Protein AF-A0A2K1IWU2-F1 (afdb_monomer_lite)

Radius of gyration: 33.47 Å; chains: 1; bounding box: 52×51×99 Å

Foldseek 3Di:
DDDPPVVVVVVVVVVVVVPPDDDDDDPPDPPPPPPPPDPPPDCCQVPPPDNDPCVPDPPSVVVVVCVVVVVVCCVPVVVVVVVVVVCVVVVNDD

Sequence (94 aa):
MASSATASAVRRLVSKVATTAPTSAATSGTRQFHATGAKRYSNDYIHADHMYDITAMKNRKLKMAVGTFGALAIGIVVPIWAVQFQMKKQGGGL

Organism: Physcomitrium patens (NCBI:txid3218)

pLDDT: mean 73.02, std 17.31, range [44.62, 97.88]

Secondary structure (DSSP, 8-state):
---HHHHHHHHHHHHHHTT-----------------------GGGTS-SSS---TT-TTHHHHHHHHHHHHHHHHHHHHHHHHHHHHHHTT---

Structure (mmCIF, N/CA/C/O backbone):
data_AF-A0A2K1IWU2-F1
#
_entry.id   AF-A0A2K1IWU2-F1
#
loop_
_atom_site.group_PDB
_atom_site.id
_atom_site.type_symbol
_atom_site.label_atom_id
_atom_site.label_alt_id
_atom_site.label_comp_id
_atom_site.label_asym_id
_atom_site.label_entity_id
_atom_site.label_seq_id
_atom_site.pdbx_PDB_ins_code
_atom_site.Cartn_x
_atom_site.Cartn_y
_atom_site.Cartn_z
_atom_site.occupancy
_atom_site.B_iso_or_equiv
_atom_site.auth_seq_id
_atom_site.auth_comp_id
_atom_site.auth_asym_id
_atom_site.auth_atom_id
_atom_site.pdbx_PDB_model_num
ATOM 1 N N . MET A 1 1 ? 26.812 16.159 -73.580 1.00 44.62 1 MET A N 1
ATOM 2 C CA . MET A 1 1 ? 26.856 16.080 -72.103 1.00 44.62 1 MET A CA 1
ATOM 3 C C . MET A 1 1 ? 26.096 17.2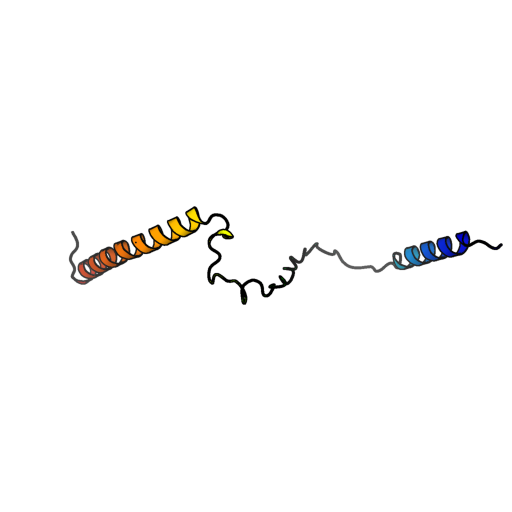80 -71.547 1.00 44.62 1 MET A C 1
ATOM 5 O O . MET A 1 1 ? 26.682 18.338 -71.383 1.00 44.62 1 MET A O 1
ATOM 9 N N . ALA A 1 2 ? 24.771 17.170 -71.400 1.00 44.78 2 ALA A N 1
ATOM 10 C CA . ALA A 1 2 ? 23.897 18.300 -71.073 1.00 44.78 2 ALA A CA 1
ATOM 11 C C . ALA A 1 2 ? 23.376 18.191 -69.628 1.00 44.78 2 ALA A C 1
ATOM 13 O O . ALA A 1 2 ? 22.586 17.313 -69.298 1.00 44.78 2 ALA A O 1
ATOM 14 N N . SER A 1 3 ? 23.902 19.082 -68.790 1.00 53.34 3 SER A N 1
ATOM 15 C CA . SER A 1 3 ? 23.377 19.672 -67.553 1.00 53.34 3 SER A CA 1
ATOM 16 C C . SER A 1 3 ? 22.313 18.920 -66.732 1.00 53.34 3 SER A C 1
ATOM 18 O O . SER A 1 3 ? 21.125 19.230 -66.773 1.00 53.34 3 SER A O 1
ATOM 20 N N . SER A 1 4 ? 22.770 18.068 -65.811 1.00 56.19 4 SER A N 1
ATOM 21 C CA . SER A 1 4 ? 22.007 17.639 -64.620 1.00 56.19 4 SER A CA 1
ATOM 22 C C . SER A 1 4 ? 21.807 18.769 -63.585 1.00 56.19 4 SER A C 1
ATOM 24 O O . SER A 1 4 ? 20.957 18.675 -62.693 1.00 56.19 4 SER A O 1
ATOM 26 N N . ALA A 1 5 ? 22.550 19.873 -63.721 1.00 54.28 5 ALA A N 1
ATOM 27 C CA . ALA A 1 5 ? 22.469 21.039 -62.841 1.00 54.28 5 ALA A CA 1
ATOM 28 C C . ALA A 1 5 ? 21.177 21.860 -63.039 1.00 54.28 5 ALA A C 1
ATOM 30 O O . ALA A 1 5 ? 20.589 22.328 -62.063 1.00 54.28 5 ALA A O 1
ATOM 31 N N . THR A 1 6 ? 20.675 21.982 -64.273 1.00 58.09 6 THR A N 1
ATOM 32 C CA . THR A 1 6 ? 19.450 22.746 -64.584 1.00 58.09 6 THR A CA 1
ATOM 33 C C . THR A 1 6 ? 18.189 22.054 -64.065 1.00 58.09 6 THR A C 1
ATOM 35 O O . THR A 1 6 ? 17.294 22.718 -63.544 1.00 58.09 6 THR A O 1
ATOM 38 N N . ALA A 1 7 ? 18.137 20.719 -64.115 1.00 56.62 7 ALA A N 1
ATOM 39 C CA . ALA A 1 7 ? 17.000 19.938 -63.616 1.00 56.62 7 ALA A CA 1
ATOM 40 C C . ALA A 1 7 ? 16.785 20.112 -62.099 1.00 56.62 7 ALA A C 1
ATOM 42 O O . ALA A 1 7 ? 15.655 20.196 -61.613 1.00 56.62 7 ALA A O 1
ATOM 43 N N . SER A 1 8 ? 17.881 20.241 -61.348 1.00 59.09 8 SER A N 1
ATOM 44 C CA . SER A 1 8 ? 17.852 20.431 -59.893 1.00 59.09 8 SER A CA 1
ATOM 45 C C . SER A 1 8 ? 17.419 21.847 -59.491 1.00 59.09 8 SER A C 1
ATOM 47 O O . SER A 1 8 ? 16.779 22.029 -58.453 1.00 59.09 8 SER A O 1
ATOM 49 N N . ALA A 1 9 ? 17.733 22.852 -60.316 1.00 60.31 9 ALA A N 1
ATOM 50 C CA . ALA A 1 9 ? 17.354 24.245 -60.082 1.00 60.31 9 ALA A CA 1
ATOM 51 C C . ALA A 1 9 ? 15.848 24.482 -60.297 1.00 60.31 9 ALA A C 1
ATOM 53 O O . ALA A 1 9 ? 15.199 25.122 -59.467 1.00 60.31 9 ALA A O 1
ATOM 54 N N . VAL A 1 10 ? 15.265 23.888 -61.345 1.00 62.31 10 VAL A N 1
ATOM 55 C CA . VAL A 1 10 ? 13.818 23.977 -61.625 1.00 62.31 10 VAL A CA 1
ATOM 56 C C . VAL A 1 10 ? 12.996 23.319 -60.515 1.00 62.31 10 VAL A C 1
ATOM 58 O O . VAL A 1 10 ? 11.995 23.879 -60.065 1.00 62.31 10 VAL A O 1
ATOM 61 N N . ARG A 1 11 ? 13.454 22.175 -59.986 1.00 62.31 11 ARG A N 1
ATOM 62 C CA . ARG A 1 11 ? 12.766 21.491 -58.880 1.00 62.31 11 ARG A CA 1
ATOM 63 C C . ARG A 1 11 ? 12.692 22.343 -57.609 1.00 62.31 11 ARG A C 1
ATOM 65 O O . ARG A 1 11 ? 11.676 22.316 -56.920 1.00 62.31 11 ARG A O 1
ATOM 72 N N . ARG A 1 12 ? 13.738 23.127 -57.325 1.00 61.50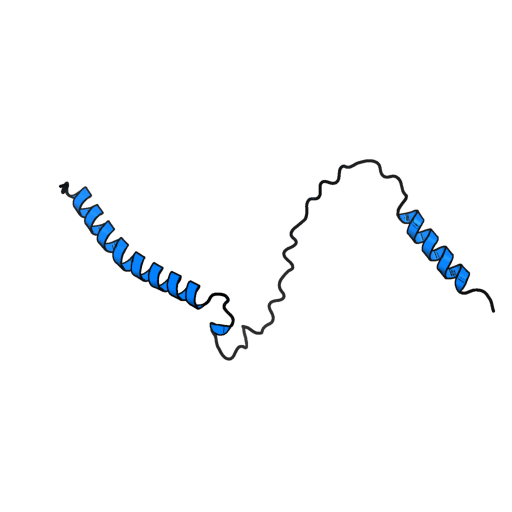 12 ARG A N 1
ATOM 73 C CA . ARG A 1 12 ? 13.790 24.032 -56.162 1.00 61.50 12 ARG A CA 1
ATOM 74 C C . ARG A 1 12 ? 12.891 25.260 -56.329 1.00 61.50 12 ARG A C 1
ATOM 76 O O . ARG A 1 12 ? 12.304 25.715 -55.349 1.00 61.50 12 ARG A O 1
ATOM 83 N N . LEU A 1 13 ? 12.742 25.763 -57.555 1.00 61.91 13 LEU A N 1
ATOM 84 C CA . LEU A 1 13 ? 11.823 26.865 -57.860 1.00 61.91 13 LEU A CA 1
ATOM 85 C C . LEU A 1 13 ? 10.355 26.439 -57.710 1.00 61.91 13 LEU A C 1
ATOM 87 O O . LEU A 1 13 ? 9.591 27.139 -57.049 1.00 61.91 13 LEU A O 1
ATOM 91 N N . VAL A 1 14 ? 9.980 25.253 -58.200 1.00 59.91 14 VAL A N 1
ATOM 92 C CA . VAL A 1 14 ? 8.610 24.718 -58.048 1.00 59.91 14 VAL A CA 1
ATOM 93 C C . VAL A 1 14 ? 8.239 24.503 -56.577 1.00 59.91 14 VAL A C 1
ATOM 95 O O . VAL A 1 14 ? 7.144 24.878 -56.161 1.00 59.91 14 VAL A O 1
ATOM 98 N N . SER A 1 15 ? 9.162 23.992 -55.751 1.00 58.88 15 SER A N 1
ATOM 99 C CA . SER A 1 15 ? 8.911 23.844 -54.309 1.00 58.88 15 SER A CA 1
ATOM 100 C C . SER A 1 15 ? 8.743 25.174 -53.568 1.00 58.88 15 SER A C 1
ATOM 102 O O . SER A 1 15 ? 8.131 25.191 -52.506 1.00 58.88 15 SER A O 1
ATOM 104 N N . LYS A 1 16 ? 9.272 26.282 -54.108 1.00 54.72 16 LYS A N 1
ATOM 105 C CA . LYS A 1 16 ? 9.228 27.597 -53.454 1.00 54.72 16 LYS A CA 1
ATOM 106 C C . LYS A 1 16 ? 8.014 28.436 -53.866 1.00 54.72 16 LYS A C 1
ATOM 108 O O . LYS A 1 16 ? 7.566 29.264 -53.080 1.00 54.72 16 LYS A O 1
ATOM 113 N N . VAL A 1 17 ? 7.440 28.171 -55.042 1.00 53.38 17 VAL A N 1
ATOM 114 C CA . VAL A 1 17 ? 6.193 28.808 -55.509 1.00 53.38 17 VAL A CA 1
ATOM 115 C C . VAL A 1 17 ? 4.953 28.175 -54.863 1.00 53.38 17 VAL A C 1
ATOM 117 O O . VAL A 1 17 ? 3.990 28.881 -54.572 1.00 53.38 17 VAL A O 1
ATOM 120 N N . ALA A 1 18 ? 4.991 26.878 -54.534 1.00 55.16 18 ALA A N 1
ATOM 121 C CA . ALA A 1 18 ? 3.904 26.203 -53.812 1.00 55.16 18 ALA A CA 1
ATOM 122 C C . ALA A 1 18 ? 3.688 26.738 -52.378 1.00 55.16 18 ALA A C 1
ATOM 124 O O . ALA A 1 18 ? 2.629 26.527 -51.795 1.00 55.16 18 ALA A O 1
ATOM 125 N N . THR A 1 19 ? 4.669 27.451 -51.818 1.00 56.03 19 THR A N 1
ATOM 126 C CA . THR A 1 19 ? 4.606 28.055 -50.476 1.00 56.03 19 THR A CA 1
ATOM 127 C C . THR A 1 19 ? 4.230 29.541 -50.467 1.00 56.03 19 THR A C 1
ATOM 129 O O . THR A 1 19 ? 4.181 30.133 -49.394 1.00 56.03 19 THR A O 1
ATOM 132 N N . THR A 1 20 ? 3.970 30.165 -51.624 1.00 50.03 20 THR A N 1
ATOM 133 C CA . THR A 1 20 ? 3.692 31.616 -51.725 1.00 50.03 20 THR A CA 1
ATOM 134 C C . THR A 1 20 ? 2.339 31.951 -52.358 1.00 50.03 20 THR A C 1
ATOM 136 O O . THR A 1 20 ? 2.176 33.032 -52.920 1.00 50.03 20 THR A O 1
ATOM 139 N N . ALA A 1 21 ? 1.350 31.058 -52.270 1.00 51.28 21 ALA A N 1
ATOM 140 C CA . ALA A 1 21 ? -0.038 31.436 -52.534 1.00 51.28 21 ALA A CA 1
ATOM 141 C C . ALA A 1 21 ? -0.579 32.240 -51.329 1.00 51.28 21 ALA A C 1
ATOM 143 O O . ALA A 1 21 ? -0.513 31.747 -50.201 1.00 51.28 21 ALA A O 1
ATOM 144 N N . PRO A 1 22 ? -1.087 33.471 -51.520 1.00 50.81 22 PRO A N 1
ATOM 145 C CA . PRO A 1 22 ? -1.581 34.296 -50.428 1.00 50.81 22 PRO A CA 1
ATOM 146 C C . PRO A 1 22 ? -2.985 33.828 -50.034 1.00 50.81 22 PRO A C 1
ATOM 148 O O . PRO A 1 22 ? -3.982 34.240 -50.621 1.00 50.81 22 PRO A O 1
ATOM 151 N N . THR A 1 23 ? -3.079 32.964 -49.028 1.00 45.94 23 THR A N 1
ATOM 152 C CA . THR A 1 23 ? -4.337 32.736 -48.312 1.00 45.94 23 THR A CA 1
ATOM 153 C C . THR A 1 23 ? -4.387 33.652 -47.101 1.00 45.94 23 THR A C 1
ATOM 155 O O . THR A 1 23 ? -3.747 33.409 -46.078 1.00 45.94 23 THR A O 1
ATOM 158 N N . SER A 1 24 ? -5.152 34.729 -47.243 1.00 49.31 24 SER A N 1
ATOM 159 C CA . SER A 1 24 ? -5.713 35.493 -46.135 1.00 49.31 24 SER A CA 1
ATOM 160 C C . SER A 1 24 ? -6.437 34.565 -45.146 1.00 49.31 24 SER A C 1
ATOM 162 O O . SER A 1 24 ? -7.049 33.584 -45.557 1.00 49.31 24 SER A O 1
ATOM 164 N N . ALA A 1 25 ? -6.430 34.960 -43.869 1.00 48.03 25 ALA A N 1
ATOM 165 C CA . ALA A 1 25 ? -7.166 34.387 -42.734 1.00 48.03 25 ALA A CA 1
ATOM 166 C C . ALA A 1 25 ? -6.583 33.118 -42.081 1.00 48.03 25 ALA A C 1
ATOM 168 O O . ALA A 1 25 ? -6.849 31.991 -42.478 1.00 48.03 25 ALA A O 1
ATOM 169 N N . ALA A 1 26 ? -5.867 33.317 -40.972 1.00 48.75 26 ALA A N 1
ATOM 170 C CA . ALA A 1 26 ? -6.363 33.028 -39.621 1.00 48.75 26 ALA A CA 1
ATOM 171 C C . ALA A 1 26 ? -5.182 33.086 -38.644 1.00 48.75 26 ALA A C 1
ATOM 173 O O . ALA A 1 26 ? -4.145 32.464 -38.869 1.00 48.75 26 ALA A O 1
ATOM 174 N N . THR A 1 27 ? -5.340 33.802 -37.532 1.00 54.41 27 THR A N 1
ATOM 175 C CA . THR A 1 27 ? -4.452 33.683 -36.372 1.00 54.41 27 THR A CA 1
ATOM 176 C C . THR A 1 27 ? -4.506 32.237 -35.879 1.00 54.41 27 THR A C 1
ATOM 178 O O . THR A 1 27 ? -5.401 31.850 -35.129 1.00 54.41 27 THR A O 1
ATOM 181 N N . SER A 1 28 ? -3.571 31.412 -36.349 1.00 51.38 28 SER A N 1
ATOM 182 C CA . SER A 1 28 ? -3.418 30.023 -35.932 1.00 51.38 28 SER A CA 1
ATOM 183 C C . SER A 1 28 ? -2.793 30.010 -34.543 1.00 51.38 28 SER A C 1
ATOM 185 O O . SER A 1 28 ? -1.574 29.952 -34.394 1.00 51.38 28 SER A O 1
ATOM 187 N N . GLY A 1 29 ? -3.638 30.094 -33.514 1.00 62.66 29 GLY A N 1
ATOM 188 C CA . GLY A 1 29 ? -3.222 29.808 -32.147 1.00 62.66 29 GLY A CA 1
ATOM 189 C C . GLY A 1 29 ? -2.531 28.446 -32.102 1.00 62.66 29 GLY A C 1
ATOM 190 O O . GLY A 1 29 ? -3.036 27.467 -32.655 1.00 62.66 29 GLY A O 1
ATOM 191 N N . THR A 1 30 ? -1.366 28.385 -31.465 1.00 63.06 30 THR A N 1
ATOM 192 C CA . THR A 1 30 ? -0.595 27.161 -31.252 1.00 63.06 30 THR A CA 1
ATOM 193 C C . THR A 1 30 ? -1.349 26.235 -30.296 1.00 63.06 30 THR A C 1
ATOM 195 O O . THR A 1 30 ? -1.022 26.100 -29.120 1.00 63.06 30 THR A O 1
ATOM 198 N N . ARG A 1 31 ? -2.392 25.559 -30.786 1.00 62.31 31 ARG A N 1
ATOM 199 C CA . ARG A 1 31 ? -2.929 24.379 -30.107 1.00 62.31 31 ARG A CA 1
ATOM 200 C C . ARG A 1 31 ? -1.919 23.265 -30.335 1.00 62.31 31 ARG A C 1
ATOM 202 O O . ARG A 1 31 ? -1.987 22.533 -31.317 1.00 62.31 31 ARG A O 1
ATOM 209 N N . GLN A 1 32 ? -0.924 23.196 -29.458 1.00 67.69 32 GLN A N 1
ATOM 210 C CA . GLN A 1 32 ? -0.000 22.077 -29.409 1.00 67.69 32 GLN A CA 1
ATOM 211 C C . GLN A 1 32 ? -0.802 20.845 -28.994 1.00 67.69 32 GLN A C 1
ATOM 213 O O . GLN A 1 32 ? -1.108 20.633 -27.822 1.00 67.69 32 GLN A O 1
ATOM 218 N N . PHE A 1 33 ? -1.209 20.058 -29.986 1.00 66.69 33 PHE A N 1
ATOM 219 C CA . PHE A 1 33 ? -1.819 18.764 -29.752 1.00 66.69 33 PHE A CA 1
ATOM 220 C C . PHE A 1 33 ? -0.760 17.872 -29.107 1.00 66.69 33 PHE A C 1
ATOM 222 O O . PHE A 1 33 ? 0.206 17.465 -29.753 1.00 66.69 33 PHE A O 1
ATOM 229 N N . HIS A 1 34 ? -0.933 17.572 -27.820 1.00 64.12 34 HIS A N 1
ATOM 230 C CA . HIS A 1 34 ? -0.250 16.454 -27.186 1.00 64.12 34 HIS A CA 1
ATOM 231 C C . HIS A 1 34 ? -0.802 15.173 -27.812 1.00 64.12 34 HIS A C 1
ATOM 233 O O . HIS A 1 34 ? -1.715 14.543 -27.286 1.00 64.12 34 HIS A O 1
ATOM 239 N N . ALA A 1 35 ? -0.281 14.8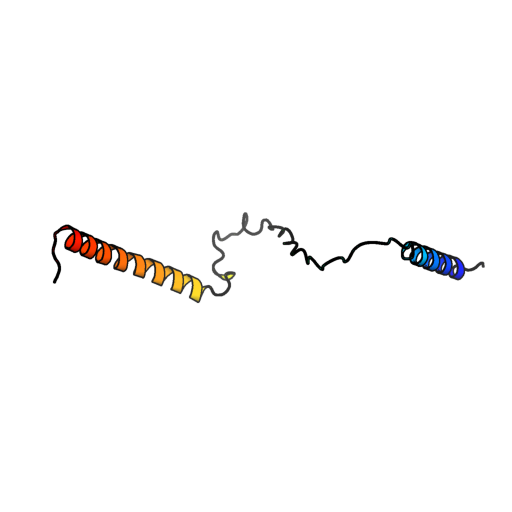19 -28.986 1.00 63.34 35 ALA A N 1
ATOM 240 C CA . ALA A 1 35 ? -0.484 13.508 -29.560 1.00 63.34 35 ALA A CA 1
ATOM 241 C C . ALA A 1 35 ? 0.224 12.515 -28.636 1.00 63.34 35 ALA A C 1
ATOM 243 O O . ALA A 1 35 ? 1.446 12.360 -28.671 1.00 63.34 35 ALA A O 1
ATOM 244 N N . THR A 1 36 ? -0.535 11.866 -27.760 1.00 67.06 36 THR A N 1
ATOM 245 C CA . THR A 1 36 ? -0.075 10.670 -27.065 1.00 67.06 36 THR A CA 1
ATOM 246 C C . THR A 1 36 ? 0.175 9.627 -28.146 1.00 67.06 36 THR A C 1
ATOM 248 O O . THR A 1 36 ? -0.756 9.021 -28.671 1.00 67.06 36 THR A O 1
ATOM 251 N N . GLY A 1 37 ? 1.437 9.469 -28.552 1.00 63.16 37 GLY A N 1
ATOM 252 C CA . GLY A 1 37 ? 1.824 8.425 -29.490 1.00 63.16 37 GLY A CA 1
ATOM 253 C C . GLY A 1 37 ? 1.318 7.083 -28.970 1.00 63.16 37 GLY A C 1
ATOM 254 O O . GLY A 1 37 ? 1.569 6.735 -27.814 1.00 63.16 37 GLY A O 1
ATOM 255 N N . ALA A 1 38 ? 0.574 6.352 -29.802 1.00 63.88 38 ALA A N 1
ATOM 256 C CA . ALA A 1 38 ? 0.103 5.017 -29.468 1.00 63.88 38 ALA A CA 1
ATOM 257 C C . ALA A 1 38 ? 1.319 4.145 -29.135 1.00 63.88 38 ALA A C 1
ATOM 259 O O . ALA A 1 38 ? 2.092 3.780 -30.029 1.00 63.88 38 ALA A O 1
ATOM 260 N N . LYS A 1 39 ? 1.516 3.846 -27.844 1.00 62.56 39 LYS A N 1
ATOM 261 C CA . LYS A 1 39 ? 2.570 2.933 -27.410 1.00 62.56 39 LYS A CA 1
ATOM 262 C C . LYS A 1 39 ? 2.301 1.583 -28.059 1.00 62.56 39 LYS A C 1
ATOM 264 O O . LYS A 1 39 ? 1.256 0.979 -27.834 1.00 62.56 39 LYS A O 1
ATOM 269 N N . ARG A 1 40 ? 3.240 1.129 -28.888 1.00 63.12 40 ARG A N 1
ATOM 270 C CA . ARG A 1 40 ? 3.269 -0.249 -29.371 1.00 63.12 40 ARG A CA 1
ATOM 271 C C . ARG A 1 40 ? 3.549 -1.102 -28.141 1.00 63.12 40 ARG A C 1
ATOM 273 O O . ARG A 1 40 ? 4.671 -1.103 -27.651 1.00 63.12 40 ARG A O 1
ATOM 280 N N . TYR A 1 41 ? 2.515 -1.721 -27.581 1.00 59.19 41 TYR A N 1
ATOM 281 C CA . TYR A 1 41 ? 2.710 -2.763 -26.583 1.00 59.19 41 TYR A CA 1
ATOM 282 C C . TYR A 1 41 ? 3.401 -3.916 -27.310 1.00 59.19 41 TYR A C 1
ATOM 284 O O . TYR A 1 41 ? 2.784 -4.582 -28.141 1.00 59.19 41 TYR A O 1
ATOM 292 N N . SER A 1 42 ? 4.704 -4.083 -27.082 1.00 59.94 42 SER A N 1
ATOM 293 C CA . SER A 1 42 ? 5.381 -5.317 -27.454 1.00 59.94 42 SER A CA 1
ATOM 294 C C . SER A 1 42 ? 4.770 -6.450 -26.631 1.00 59.94 42 SER A C 1
ATOM 296 O O . SER A 1 42 ? 4.305 -6.254 -25.505 1.00 59.94 42 SER A O 1
ATOM 298 N N . ASN A 1 43 ? 4.729 -7.642 -27.217 1.00 60.88 43 ASN A N 1
ATOM 299 C CA . ASN A 1 43 ? 4.183 -8.851 -26.597 1.00 60.88 43 ASN A CA 1
ATOM 300 C C . ASN A 1 43 ? 5.016 -9.320 -25.377 1.00 60.88 43 ASN A C 1
ATOM 302 O O . ASN A 1 43 ? 4.727 -10.355 -24.787 1.00 60.88 43 ASN A O 1
ATOM 306 N N . ASP A 1 44 ? 6.028 -8.541 -24.985 1.00 63.69 44 ASP A N 1
ATOM 307 C CA . ASP A 1 44 ? 7.029 -8.831 -23.959 1.00 63.69 44 ASP A CA 1
ATOM 308 C C . ASP A 1 44 ? 6.419 -9.102 -22.578 1.00 63.69 44 ASP A C 1
ATOM 310 O O . ASP A 1 44 ? 7.055 -9.750 -21.762 1.00 63.69 44 ASP A O 1
ATOM 314 N N . TYR A 1 45 ? 5.183 -8.660 -22.312 1.00 66.00 45 TYR A N 1
ATOM 315 C CA . TYR A 1 45 ? 4.466 -8.967 -21.065 1.00 66.00 45 TYR A CA 1
ATOM 316 C C . TYR A 1 45 ? 3.596 -10.231 -21.130 1.00 66.00 45 TYR A C 1
ATOM 318 O O . TYR A 1 45 ? 3.254 -10.776 -20.086 1.00 66.00 45 TYR A O 1
ATOM 326 N N . ILE A 1 46 ? 3.214 -10.692 -22.326 1.00 74.31 46 ILE A N 1
ATOM 327 C CA . ILE A 1 46 ? 2.365 -11.884 -22.505 1.00 74.31 46 ILE A CA 1
ATOM 328 C C . ILE A 1 46 ? 3.219 -13.160 -22.495 1.00 74.31 46 ILE A C 1
ATOM 330 O O . ILE A 1 46 ? 2.761 -14.197 -22.021 1.00 74.31 46 ILE A O 1
ATOM 334 N N . HIS A 1 47 ? 4.466 -13.071 -22.966 1.00 77.81 47 HIS A N 1
ATOM 335 C CA . HIS A 1 47 ? 5.430 -14.177 -22.985 1.00 77.81 47 HIS A CA 1
ATOM 336 C C . HIS A 1 47 ? 6.595 -14.007 -21.994 1.00 77.81 47 HIS A C 1
ATOM 338 O O . HIS A 1 47 ? 7.629 -14.645 -22.158 1.00 77.81 47 HIS A O 1
ATOM 344 N N . ALA A 1 48 ? 6.462 -13.154 -20.973 1.00 74.25 48 ALA A N 1
ATOM 345 C CA . ALA A 1 48 ? 7.475 -13.057 -19.922 1.00 74.25 48 ALA A CA 1
ATOM 346 C C . ALA A 1 48 ? 7.468 -14.308 -19.027 1.00 74.25 48 ALA A C 1
ATOM 348 O O . ALA A 1 48 ? 6.408 -14.739 -18.575 1.00 74.25 48 ALA A O 1
ATOM 349 N N . ASP A 1 49 ? 8.653 -14.817 -18.673 1.00 80.88 49 ASP A N 1
ATOM 350 C CA . ASP A 1 49 ? 8.813 -15.913 -17.697 1.00 80.88 49 ASP A CA 1
ATOM 351 C C . ASP A 1 49 ? 8.250 -15.558 -16.306 1.00 80.88 49 ASP A C 1
ATOM 353 O O . ASP A 1 49 ? 7.896 -16.429 -15.508 1.00 80.88 49 ASP A O 1
ATOM 357 N N . HIS A 1 50 ? 8.164 -14.262 -15.991 1.00 81.81 50 HIS A N 1
ATOM 358 C CA . HIS A 1 50 ? 7.648 -13.754 -14.727 1.00 81.81 50 HIS A CA 1
ATOM 359 C C . HIS A 1 50 ? 6.441 -12.851 -14.952 1.00 81.81 50 HIS A C 1
ATOM 361 O O . HIS A 1 50 ? 6.512 -11.840 -15.645 1.00 81.81 50 HIS A O 1
ATOM 367 N N . MET A 1 51 ? 5.343 -13.187 -14.277 1.00 80.62 51 MET A N 1
ATOM 368 C CA . MET A 1 51 ? 4.072 -12.471 -14.384 1.00 80.62 51 MET A CA 1
ATOM 369 C C . MET A 1 51 ? 4.161 -11.006 -13.913 1.00 80.62 51 MET A C 1
ATOM 371 O O . MET A 1 51 ? 3.466 -10.135 -14.431 1.00 80.62 51 MET A O 1
ATOM 375 N N . TYR A 1 52 ? 5.019 -10.720 -12.928 1.00 83.88 52 TYR A N 1
ATOM 376 C CA . TYR A 1 52 ? 5.217 -9.376 -12.394 1.00 83.88 52 TYR A CA 1
ATOM 377 C C . TYR A 1 52 ? 6.678 -8.954 -12.530 1.00 83.88 52 TYR A C 1
ATOM 379 O O . TYR A 1 52 ? 7.536 -9.420 -11.779 1.00 83.88 52 TYR A O 1
ATOM 387 N N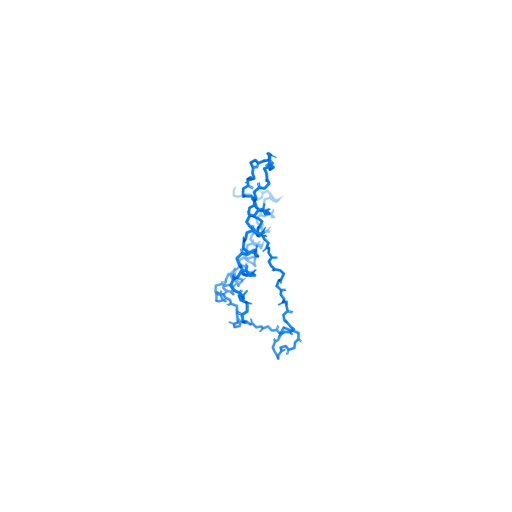 . ASP A 1 53 ? 6.959 -7.994 -13.410 1.00 84.50 53 ASP A N 1
ATOM 388 C CA . ASP A 1 53 ? 8.260 -7.324 -13.425 1.00 84.50 53 ASP A CA 1
ATOM 389 C C . ASP A 1 53 ? 8.285 -6.192 -12.394 1.00 84.50 53 ASP A C 1
ATOM 391 O O . ASP A 1 53 ? 8.083 -5.004 -12.672 1.00 84.50 53 ASP A O 1
ATOM 395 N N . ILE A 1 54 ? 8.525 -6.583 -11.145 1.00 79.56 54 ILE A N 1
ATOM 396 C CA . ILE A 1 54 ? 8.653 -5.635 -10.042 1.00 79.56 54 ILE A CA 1
ATOM 397 C C . ILE A 1 54 ? 9.964 -4.832 -10.210 1.00 79.56 54 ILE A C 1
ATOM 399 O O . ILE A 1 54 ? 10.069 -3.708 -9.729 1.00 79.56 54 ILE A O 1
ATOM 403 N N . THR A 1 55 ? 10.991 -5.368 -10.876 1.00 81.81 55 THR A N 1
ATOM 404 C CA . THR A 1 55 ? 12.315 -4.735 -11.068 1.00 81.81 55 THR A CA 1
ATOM 405 C C . THR A 1 55 ? 12.335 -3.569 -12.037 1.00 81.81 55 THR A C 1
ATOM 407 O O . THR A 1 55 ? 13.017 -2.583 -11.748 1.00 81.81 55 THR A O 1
ATOM 410 N N . ALA A 1 56 ? 11.533 -3.602 -13.094 1.00 83.38 56 ALA A N 1
ATOM 411 C CA . ALA A 1 56 ? 11.403 -2.485 -14.023 1.00 83.38 56 ALA A CA 1
ATOM 412 C C . ALA A 1 56 ? 10.591 -1.302 -13.460 1.00 83.38 56 ALA A C 1
ATOM 414 O O . ALA A 1 56 ? 10.516 -0.235 -14.078 1.00 83.38 56 ALA A O 1
ATOM 415 N N . MET A 1 57 ? 9.976 -1.436 -12.276 1.00 83.19 57 MET A N 1
ATOM 416 C CA . MET A 1 57 ? 9.137 -0.379 -11.719 1.00 83.19 57 MET A CA 1
ATOM 417 C C . MET A 1 57 ? 9.968 0.782 -11.146 1.00 83.19 57 MET A C 1
ATOM 419 O O . MET A 1 57 ? 10.605 0.683 -10.092 1.00 83.19 57 MET A O 1
ATOM 423 N N . LYS A 1 58 ? 9.882 1.955 -11.787 1.00 90.88 58 LYS A N 1
ATOM 424 C CA . LYS A 1 58 ? 10.494 3.188 -11.267 1.00 90.88 58 LYS A CA 1
ATOM 425 C C . LYS A 1 58 ? 9.917 3.555 -9.893 1.00 90.88 58 LYS A C 1
ATOM 427 O O . LYS A 1 58 ? 8.694 3.545 -9.702 1.00 90.88 58 LYS A O 1
ATOM 432 N N . ASN A 1 59 ? 10.807 3.909 -8.962 1.00 92.19 59 ASN A N 1
ATOM 433 C CA . ASN A 1 59 ? 10.512 4.227 -7.557 1.00 92.19 59 ASN A CA 1
ATOM 434 C C . ASN A 1 59 ? 9.793 3.096 -6.797 1.00 92.19 59 ASN A C 1
ATOM 436 O O . ASN A 1 59 ? 8.949 3.356 -5.940 1.00 92.19 59 ASN A O 1
ATOM 440 N N . ARG A 1 60 ? 10.137 1.834 -7.086 1.00 90.00 60 ARG A N 1
ATOM 441 C CA . ARG A 1 60 ? 9.534 0.644 -6.466 1.00 90.00 60 ARG A CA 1
ATOM 442 C C . ARG A 1 60 ? 9.428 0.713 -4.944 1.00 90.00 60 ARG A C 1
ATOM 444 O O . ARG A 1 60 ? 8.353 0.475 -4.411 1.00 90.00 60 ARG A O 1
ATOM 451 N N . LYS A 1 61 ? 10.524 1.024 -4.242 1.00 92.88 61 LYS A N 1
ATOM 452 C CA . LYS A 1 61 ? 10.535 1.027 -2.767 1.00 92.88 61 LYS A CA 1
ATOM 453 C C . LYS A 1 61 ? 9.523 2.022 -2.207 1.00 92.88 61 LYS A C 1
ATOM 455 O O . LYS A 1 61 ? 8.799 1.686 -1.283 1.00 92.88 61 LYS A O 1
ATOM 460 N N . LEU A 1 62 ? 9.426 3.202 -2.824 1.00 95.50 62 LEU A N 1
ATOM 461 C CA . LEU A 1 62 ? 8.462 4.221 -2.428 1.00 95.50 62 LEU A CA 1
ATOM 462 C C . LEU A 1 62 ? 7.024 3.748 -2.661 1.00 95.50 62 LEU A C 1
ATOM 464 O O . LEU A 1 62 ? 6.194 3.895 -1.778 1.00 95.50 62 LEU A O 1
ATOM 468 N N . LYS A 1 63 ? 6.728 3.140 -3.815 1.00 93.94 63 LYS A N 1
ATOM 469 C CA . LYS 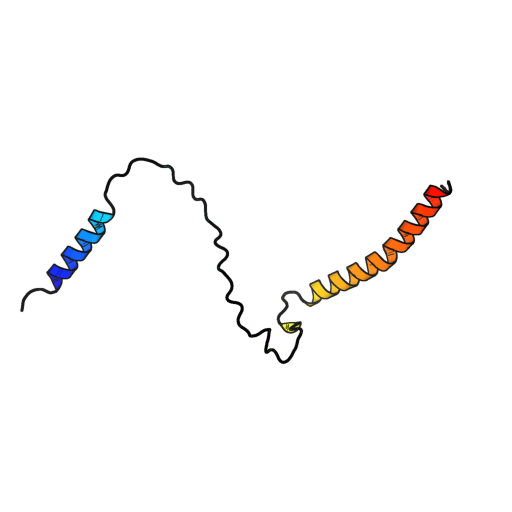A 1 63 ? 5.378 2.639 -4.123 1.00 93.94 63 LYS A CA 1
ATOM 470 C C . LYS A 1 63 ? 4.958 1.492 -3.213 1.00 93.94 63 LYS A C 1
ATOM 472 O O . LYS A 1 63 ? 3.835 1.496 -2.726 1.00 93.94 63 LYS A O 1
ATOM 477 N N . MET A 1 64 ? 5.862 0.549 -2.953 1.00 95.38 64 MET A N 1
ATOM 478 C CA . MET A 1 64 ? 5.586 -0.554 -2.034 1.00 95.38 64 MET A CA 1
ATOM 479 C C . MET A 1 64 ? 5.407 -0.036 -0.608 1.00 95.38 64 MET A C 1
ATOM 481 O O . MET A 1 64 ? 4.457 -0.439 0.043 1.00 95.38 64 MET A O 1
ATOM 485 N N . ALA A 1 65 ? 6.241 0.908 -0.155 1.00 96.69 65 ALA A N 1
ATOM 486 C CA . ALA A 1 65 ? 6.094 1.520 1.163 1.00 96.69 65 ALA A CA 1
ATOM 487 C C . ALA A 1 65 ? 4.777 2.298 1.295 1.00 96.69 65 ALA A C 1
ATOM 489 O O . ALA A 1 65 ? 4.034 2.086 2.242 1.00 96.69 65 ALA A O 1
ATOM 490 N N . VAL A 1 66 ? 4.441 3.166 0.337 1.00 97.38 66 VAL A N 1
ATOM 491 C CA . VAL A 1 66 ? 3.167 3.905 0.361 1.00 97.38 66 VAL A CA 1
ATOM 492 C C . VAL A 1 66 ? 1.981 2.939 0.320 1.00 97.38 66 VAL A C 1
ATOM 494 O O . VAL A 1 66 ? 1.013 3.138 1.049 1.00 97.38 66 VAL A O 1
ATOM 497 N N . GLY A 1 67 ? 2.071 1.869 -0.473 1.00 96.06 67 GLY A N 1
ATOM 498 C CA . GLY A 1 67 ? 1.051 0.824 -0.526 1.00 96.06 67 GLY A CA 1
ATOM 499 C C . GLY A 1 67 ? 0.870 0.102 0.810 1.00 96.06 67 GLY A C 1
ATOM 500 O O . GLY A 1 67 ? -0.257 -0.026 1.286 1.00 96.06 67 GLY A O 1
ATOM 501 N N . THR A 1 68 ? 1.959 -0.326 1.453 1.00 96.31 68 THR A N 1
ATOM 502 C CA . THR A 1 68 ? 1.888 -1.039 2.737 1.00 96.31 68 THR A CA 1
ATOM 503 C C . THR A 1 68 ? 1.452 -0.130 3.880 1.00 96.31 68 THR A C 1
ATOM 505 O O . THR A 1 68 ? 0.583 -0.517 4.660 1.00 96.31 68 THR A O 1
ATOM 508 N N . PHE A 1 69 ? 1.984 1.092 3.963 1.00 97.38 69 PHE A N 1
ATOM 509 C CA . PHE A 1 69 ? 1.558 2.069 4.967 1.00 97.38 69 PHE A CA 1
ATOM 510 C C . PHE A 1 69 ? 0.098 2.483 4.774 1.00 97.38 69 PHE A C 1
ATOM 512 O O . PHE A 1 69 ? -0.629 2.584 5.757 1.00 97.38 69 PHE A O 1
ATOM 519 N N . GLY A 1 70 ? -0.355 2.668 3.531 1.00 97.88 70 GLY A N 1
ATOM 520 C CA . GLY A 1 70 ? -1.756 2.959 3.230 1.00 97.88 70 GLY A CA 1
ATOM 521 C C . GLY A 1 70 ? -2.689 1.826 3.660 1.00 97.88 70 GLY A C 1
ATOM 522 O O . GLY A 1 70 ? -3.689 2.076 4.330 1.00 97.88 70 GLY A O 1
ATOM 523 N N . ALA A 1 71 ? -2.333 0.577 3.346 1.00 97.25 71 ALA A N 1
ATOM 524 C CA . ALA A 1 71 ? -3.111 -0.591 3.755 1.00 97.25 71 ALA A CA 1
ATOM 525 C C . ALA A 1 71 ? -3.194 -0.725 5.286 1.00 97.25 71 ALA A C 1
ATOM 527 O O . ALA A 1 71 ? -4.281 -0.921 5.831 1.00 97.25 71 ALA A O 1
ATOM 528 N N . LEU A 1 72 ? -2.068 -0.553 5.986 1.00 97.50 72 LEU A N 1
ATOM 529 C CA . LEU A 1 72 ? -2.028 -0.575 7.449 1.00 97.50 72 LEU A CA 1
ATOM 530 C C . LEU A 1 72 ? -2.864 0.560 8.056 1.00 97.50 72 LEU A C 1
ATOM 532 O O . LEU A 1 72 ? -3.639 0.328 8.983 1.00 97.50 72 LEU A O 1
ATOM 536 N N . ALA A 1 73 ? -2.737 1.777 7.519 1.00 97.62 73 ALA A N 1
ATOM 537 C CA . ALA A 1 73 ? -3.488 2.934 7.989 1.00 97.62 73 ALA A CA 1
ATOM 538 C C . ALA A 1 73 ? -4.999 2.707 7.863 1.00 97.62 73 ALA A C 1
ATOM 540 O O . ALA A 1 73 ? -5.724 2.959 8.820 1.00 97.62 73 ALA A O 1
ATOM 541 N N . ILE A 1 74 ? -5.479 2.162 6.739 1.00 97.00 74 ILE A N 1
ATOM 542 C CA . ILE A 1 74 ? -6.902 1.818 6.573 1.00 97.00 74 ILE A CA 1
ATOM 543 C C . ILE A 1 74 ? -7.327 0.762 7.604 1.00 97.00 74 ILE A C 1
ATOM 545 O O . ILE A 1 74 ? -8.387 0.904 8.216 1.00 97.00 74 ILE A O 1
ATOM 549 N N . GLY A 1 75 ? -6.485 -0.246 7.853 1.00 96.62 75 GLY A N 1
ATOM 550 C CA . GLY A 1 75 ? -6.744 -1.284 8.854 1.00 96.62 75 GLY A CA 1
ATOM 551 C C . GLY A 1 75 ? -6.922 -0.751 10.281 1.00 96.62 75 GLY A C 1
ATOM 552 O O . GLY A 1 75 ? -7.680 -1.335 11.049 1.00 96.62 75 GLY A O 1
ATOM 553 N N . ILE A 1 76 ? -6.277 0.367 10.629 1.00 96.88 76 ILE A N 1
ATOM 554 C CA . ILE A 1 76 ? -6.375 0.996 11.958 1.00 96.88 76 ILE A CA 1
ATOM 555 C C . ILE A 1 76 ? -7.479 2.062 12.001 1.00 96.88 76 ILE A C 1
ATOM 557 O O . ILE A 1 76 ? -8.257 2.124 12.953 1.00 96.88 76 ILE A O 1
ATOM 561 N N . VAL A 1 77 ? -7.563 2.908 10.973 1.00 97.19 77 VAL A N 1
ATOM 562 C CA . VAL A 1 77 ? -8.486 4.051 10.939 1.00 97.19 77 VAL A CA 1
ATOM 563 C C . VAL A 1 77 ? -9.941 3.590 10.893 1.00 97.19 77 VAL A C 1
ATOM 565 O O . VAL A 1 77 ? -10.779 4.165 11.589 1.00 97.19 77 VAL A O 1
ATOM 568 N N . VAL A 1 78 ? -10.254 2.544 10.118 1.00 96.56 78 VAL A N 1
ATOM 569 C CA . VAL A 1 78 ? -11.637 2.067 9.953 1.00 96.56 78 VAL A CA 1
ATOM 570 C C . VAL A 1 78 ? -12.251 1.597 11.285 1.00 96.56 78 VAL A C 1
ATOM 572 O O . VAL A 1 78 ? -13.331 2.087 11.624 1.00 96.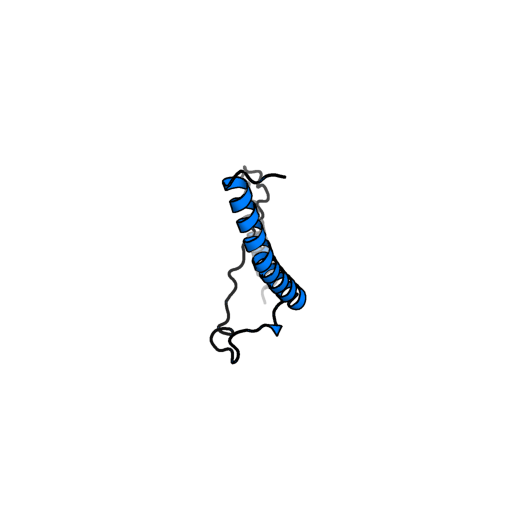56 78 VAL A O 1
ATOM 575 N N . PRO A 1 79 ? -11.599 0.734 12.092 1.00 95.31 79 PRO A N 1
ATOM 576 C CA . PRO A 1 79 ? -12.117 0.348 13.407 1.00 95.31 79 PRO A CA 1
ATOM 577 C C . PRO A 1 79 ? -12.300 1.517 14.382 1.00 95.31 79 PRO A C 1
ATOM 579 O O . PRO A 1 79 ? -13.330 1.593 15.052 1.00 95.31 79 PRO A O 1
ATOM 582 N N . ILE A 1 80 ? -11.344 2.451 14.448 1.00 94.69 80 ILE A N 1
ATOM 583 C CA . ILE A 1 80 ? -11.433 3.619 15.344 1.00 94.69 80 ILE A CA 1
ATOM 584 C C . ILE A 1 80 ? -12.634 4.484 14.964 1.00 94.69 80 ILE A C 1
ATOM 586 O O . ILE A 1 80 ? -13.430 4.874 15.823 1.00 94.69 80 ILE A O 1
ATOM 590 N N . TRP A 1 81 ? -12.795 4.751 13.668 1.00 93.62 81 TRP A N 1
ATOM 591 C CA . TRP A 1 81 ? -13.914 5.541 13.174 1.00 93.62 81 TRP A CA 1
ATOM 592 C C . TRP A 1 81 ? -15.254 4.844 13.422 1.00 93.62 81 TRP A C 1
ATOM 594 O O . TRP A 1 81 ? -16.218 5.497 13.820 1.00 93.62 81 TRP A O 1
ATOM 604 N N . ALA A 1 82 ? -15.311 3.518 13.271 1.00 93.50 82 ALA A N 1
ATOM 605 C CA . ALA A 1 82 ? -16.505 2.737 13.577 1.00 93.50 82 ALA A CA 1
ATOM 606 C C . ALA A 1 82 ? -16.909 2.854 15.056 1.00 93.50 82 ALA A C 1
ATOM 608 O O . ALA A 1 82 ? -18.089 3.053 15.347 1.00 93.50 82 ALA A O 1
ATOM 609 N N . VAL A 1 83 ? -15.951 2.795 15.987 1.00 92.75 83 VAL A N 1
ATOM 610 C CA . VAL A 1 83 ? -16.230 2.985 17.422 1.00 92.75 83 VAL A CA 1
ATOM 611 C C . VAL A 1 83 ? -16.717 4.405 17.699 1.00 92.75 83 VAL A C 1
ATOM 613 O O . VAL A 1 83 ? -17.748 4.576 18.347 1.00 92.75 83 VAL A O 1
ATOM 616 N N . GLN A 1 84 ? -16.056 5.432 17.156 1.00 90.12 84 GLN A N 1
ATOM 617 C CA . GLN A 1 84 ? -16.518 6.814 17.325 1.00 90.12 84 GLN A CA 1
ATOM 618 C C . GLN A 1 84 ? -17.919 7.034 16.749 1.00 90.12 84 GLN A C 1
ATOM 620 O O . GLN A 1 84 ? -18.736 7.736 17.344 1.00 90.12 84 GLN A O 1
ATOM 625 N N . PHE A 1 85 ? -18.224 6.418 15.608 1.00 89.19 85 PHE A N 1
ATOM 626 C CA . PHE A 1 85 ? -19.554 6.459 15.015 1.00 89.19 85 PHE A CA 1
ATOM 627 C C . PHE A 1 85 ? -20.606 5.819 15.932 1.00 89.19 85 PHE A C 1
ATOM 629 O O . PHE A 1 85 ? -21.694 6.373 16.099 1.00 89.19 85 PHE A O 1
ATOM 636 N N . GLN A 1 86 ? -20.274 4.697 16.578 1.00 86.94 86 GLN A N 1
ATOM 637 C CA . GLN A 1 86 ? -21.159 4.041 17.541 1.00 86.94 86 GLN A CA 1
ATOM 638 C C . GLN A 1 86 ? -21.364 4.878 18.807 1.00 86.94 86 GLN A C 1
ATOM 640 O O . GLN A 1 86 ? -22.511 5.076 19.202 1.00 86.94 86 GLN A O 1
ATOM 645 N N . MET A 1 87 ? -20.301 5.439 19.388 1.00 85.00 87 MET A N 1
ATOM 646 C CA . MET A 1 87 ? -20.402 6.310 20.567 1.00 85.00 87 MET A CA 1
ATOM 647 C C . MET A 1 87 ? -21.248 7.556 20.278 1.00 85.00 87 MET A C 1
ATOM 649 O O . MET A 1 87 ? -22.177 7.860 21.026 1.00 85.00 87 MET A O 1
ATOM 653 N N . LYS A 1 88 ? -21.028 8.208 19.126 1.00 81.00 88 LYS A N 1
ATOM 654 C CA . LYS A 1 88 ? -21.845 9.348 18.673 1.00 81.00 88 LYS A CA 1
ATOM 655 C C . LYS A 1 88 ? -23.318 8.981 18.489 1.00 81.00 88 LYS A C 1
ATOM 657 O O . LYS A 1 88 ? -24.187 9.786 18.804 1.00 81.00 88 LYS A O 1
ATOM 662 N N . LYS A 1 89 ? -23.610 7.781 17.978 1.00 80.19 89 LYS A N 1
ATOM 663 C CA . LYS A 1 89 ? -24.985 7.295 17.788 1.00 80.19 89 LYS A CA 1
ATOM 664 C C . LYS A 1 89 ? -25.662 6.905 19.109 1.00 80.19 89 LYS A C 1
ATOM 666 O O . LYS A 1 89 ? -26.878 7.017 19.212 1.00 80.19 89 LYS A O 1
ATOM 671 N N . GLN A 1 90 ? -24.897 6.465 20.106 1.00 77.25 90 GLN A N 1
ATOM 672 C CA . GLN A 1 90 ? -25.396 6.085 21.433 1.00 77.25 90 GLN A CA 1
ATOM 673 C C . GLN A 1 90 ? -25.519 7.275 22.403 1.00 77.25 90 GLN A C 1
ATOM 675 O O . GLN A 1 90 ? -25.873 7.077 23.559 1.00 77.25 90 GLN A O 1
ATOM 680 N N . GLY A 1 91 ? -25.241 8.507 21.954 1.00 62.09 91 GLY A N 1
ATOM 681 C CA . GLY A 1 91 ? -25.260 9.699 22.812 1.00 62.09 91 GLY A CA 1
ATOM 682 C C . GLY A 1 91 ? -24.071 9.790 23.776 1.00 62.09 91 GLY A C 1
ATOM 683 O O . GLY A 1 91 ? -24.044 10.674 24.626 1.00 62.09 91 GLY A O 1
ATOM 684 N N . GLY A 1 92 ? -23.082 8.902 23.636 1.00 58.75 92 GLY A N 1
ATOM 685 C CA . GLY A 1 92 ? -21.841 8.910 24.401 1.00 58.75 92 GLY A CA 1
ATOM 686 C C . GLY A 1 92 ? -20.876 9.943 23.835 1.00 58.75 92 GLY A C 1
ATOM 687 O O . GLY A 1 92 ? -20.018 9.621 23.011 1.00 58.75 92 GLY A O 1
ATOM 688 N N . GLY A 1 93 ? -21.047 11.190 24.257 1.00 55.66 93 GLY A N 1
ATOM 689 C CA . GLY A 1 93 ? -19.961 12.163 24.285 1.00 55.66 93 GLY A CA 1
ATOM 690 C C . GLY A 1 93 ? -19.156 12.013 25.576 1.00 55.66 93 GLY A C 1
ATOM 691 O O . GLY A 1 93 ? -19.649 11.452 26.554 1.00 55.66 93 GLY A O 1
ATOM 692 N N . LEU A 1 94 ? -17.923 12.521 25.570 1.00 49.97 94 LEU A N 1
ATOM 693 C CA . LEU A 1 94 ? -17.398 13.162 26.779 1.00 49.97 94 LEU A CA 1
ATOM 694 C C . LEU A 1 94 ? -18.359 14.277 27.212 1.00 49.97 94 LEU A C 1
ATOM 696 O O . LEU A 1 94 ? -18.906 14.937 26.295 1.00 49.97 94 LEU A O 1
#